Protein AF-S4PR75-F1 (afdb_monomer_lite)

Radius of gyration: 13.66 Å; chains: 1; bounding box: 26×40×30 Å

InterPro domains:
  IPR011856 tRNA endonuclease-like domain superfamily [G3DSA:3.40.1350.10] (2-72)
  IPR014883 VRR-NUC domain [PF08774] (3-65)
  IPR033315 Fanconi-associated nuclease 1-like [PTHR15749] (1-72)

pLDDT: mean 88.74, std 15.99, range [41.31, 97.94]

Sequence (78 aa):
AVLCRRLATKYHYAHSGFPDLTLWNVLTKQIVFVEVKTDSDKPSVKQKQWMHYLKDNKINVEFCYIGVHTKRTQSRNC

Foldseek 3Di:
DQLVVCCVPPVVLQVDQFAPDWDADPVVRAIEGEHEEEPPDDRDPSNVVNQVSCVVVVHHYFYHYDYPPDPDDDGDDD

Organism: NCBI:txid116150

Secondary structure (DSSP, 8-state):
-HHHHHHHHHHHHHSS---SEEEE-TTT--EEEEEEEETTPPPPHHHHHHHHHHHHTT--EEEEEE-TT--S------

Structure (mmCIF, N/CA/C/O backbone):
data_AF-S4PR75-F1
#
_entry.id   AF-S4PR75-F1
#
loop_
_atom_site.group_PDB
_atom_site.id
_atom_site.type_symbol
_atom_site.label_atom_id
_atom_site.label_alt_id
_atom_site.label_comp_id
_atom_site.label_asym_id
_atom_site.label_entity_id
_atom_site.label_seq_id
_atom_site.pdbx_PDB_ins_code
_atom_site.Cartn_x
_atom_site.Cartn_y
_atom_site.Cartn_z
_atom_site.occupancy
_atom_site.B_iso_or_equiv
_atom_site.auth_seq_id
_atom_site.auth_comp_id
_atom_site.auth_asym_id
_atom_site.auth_atom_id
_atom_site.pdbx_PDB_model_num
ATOM 1 N N . ALA A 1 1 ? -10.007 -11.027 4.478 1.00 83.94 1 ALA A N 1
ATOM 2 C CA . ALA A 1 1 ? -9.701 -12.236 3.672 1.00 83.94 1 ALA A CA 1
ATOM 3 C C . ALA A 1 1 ? -9.041 -11.948 2.310 1.00 83.94 1 ALA A C 1
ATOM 5 O O . ALA A 1 1 ? -8.324 -12.809 1.814 1.00 83.94 1 ALA A O 1
ATOM 6 N N . VAL A 1 2 ? -9.268 -10.777 1.697 1.00 94.56 2 VAL A N 1
ATOM 7 C CA . VAL A 1 2 ? -8.788 -10.407 0.346 1.00 94.56 2 VAL A CA 1
ATOM 8 C C . VAL A 1 2 ? -7.276 -10.618 0.146 1.00 94.56 2 VAL A C 1
ATOM 10 O O . VAL 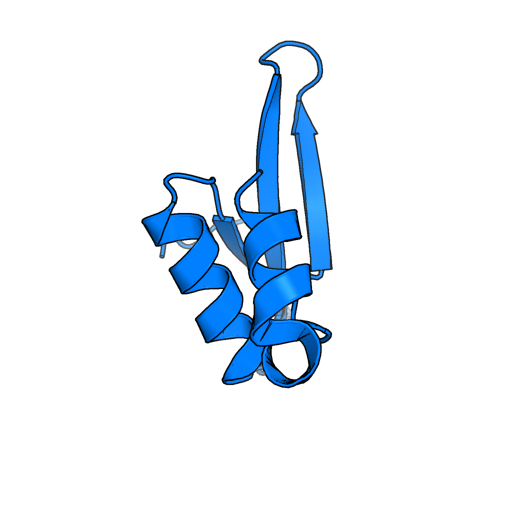A 1 2 ? -6.882 -11.347 -0.762 1.00 94.56 2 VAL A O 1
ATOM 13 N N . LEU A 1 3 ? -6.431 -10.064 1.029 1.00 94.31 3 LEU A N 1
ATOM 14 C CA . LEU A 1 3 ? -4.968 -10.188 0.926 1.00 94.31 3 LEU A CA 1
ATOM 15 C C . LEU A 1 3 ? -4.516 -11.652 0.976 1.00 94.31 3 LEU A C 1
ATOM 17 O O . LEU A 1 3 ? -3.824 -12.111 0.070 1.00 94.31 3 LEU A O 1
ATOM 21 N N . CYS A 1 4 ? -4.965 -12.397 1.991 1.00 96.06 4 CYS A N 1
ATOM 22 C CA . CYS A 1 4 ? -4.611 -13.807 2.156 1.00 96.06 4 CYS A CA 1
ATOM 23 C C . CYS A 1 4 ? -5.021 -14.634 0.934 1.00 96.06 4 CYS A C 1
ATOM 25 O O . CYS A 1 4 ? -4.246 -15.465 0.476 1.00 96.06 4 CYS A O 1
ATOM 27 N N . ARG A 1 5 ? -6.203 -14.377 0.354 1.00 96.69 5 ARG A N 1
ATOM 28 C CA . ARG A 1 5 ? -6.660 -15.067 -0.860 1.00 96.69 5 ARG A CA 1
ATOM 29 C C . ARG A 1 5 ? -5.745 -14.782 -2.052 1.00 96.69 5 ARG A C 1
ATOM 31 O O . ARG A 1 5 ? -5.380 -15.718 -2.761 1.00 96.69 5 ARG A O 1
ATOM 38 N N . ARG A 1 6 ? -5.361 -13.522 -2.284 1.00 95.94 6 ARG A N 1
ATOM 39 C CA . ARG A 1 6 ? -4.439 -13.161 -3.377 1.00 95.94 6 ARG A CA 1
ATOM 40 C C . ARG A 1 6 ? -3.067 -13.791 -3.180 1.00 95.94 6 ARG A C 1
ATOM 42 O O . ARG A 1 6 ? -2.529 -14.355 -4.125 1.00 95.94 6 ARG A O 1
ATOM 49 N N . LEU A 1 7 ? -2.532 -13.741 -1.963 1.00 96.62 7 LEU A N 1
ATOM 50 C CA . LEU A 1 7 ? -1.246 -14.355 -1.641 1.00 96.62 7 LEU A CA 1
ATOM 51 C C . LEU A 1 7 ? -1.297 -15.878 -1.800 1.00 96.62 7 LEU A C 1
ATOM 53 O O . LEU A 1 7 ? -0.414 -16.431 -2.438 1.00 96.62 7 LEU A O 1
ATOM 57 N N . ALA A 1 8 ? -2.353 -16.545 -1.332 1.00 97.25 8 ALA A N 1
ATOM 58 C CA . ALA A 1 8 ? -2.499 -17.995 -1.455 1.00 97.25 8 ALA A CA 1
ATOM 59 C C . ALA A 1 8 ? -2.675 -18.468 -2.909 1.00 97.25 8 ALA A C 1
ATOM 61 O O . ALA A 1 8 ? -2.166 -19.517 -3.284 1.00 97.25 8 ALA A O 1
ATOM 62 N N . THR A 1 9 ? -3.387 -17.705 -3.745 1.00 96.50 9 THR A N 1
ATOM 63 C CA . THR A 1 9 ? -3.727 -18.128 -5.121 1.00 96.50 9 THR A CA 1
ATOM 64 C C . THR A 1 9 ? -2.775 -17.602 -6.193 1.00 96.50 9 THR A C 1
ATOM 66 O O . THR A 1 9 ? -2.707 -18.166 -7.284 1.00 96.50 9 THR A O 1
ATOM 69 N N . LYS A 1 10 ? -2.059 -16.505 -5.924 1.00 95.00 10 LYS A N 1
ATOM 70 C CA . LYS A 1 10 ? -1.195 -15.803 -6.887 1.00 95.00 10 LYS A CA 1
ATOM 71 C C . LYS A 1 10 ? 0.164 -15.440 -6.281 1.00 95.00 10 LYS A C 1
ATOM 73 O O . LYS A 1 10 ? 0.752 -14.437 -6.678 1.00 95.00 10 LYS A O 1
ATOM 78 N N . TYR A 1 11 ? 0.680 -16.256 -5.357 1.00 94.81 11 TYR A N 1
ATOM 79 C CA . TYR A 1 11 ? 1.919 -15.988 -4.613 1.00 94.81 11 TYR A CA 1
ATOM 80 C C . TYR A 1 11 ? 3.084 -15.546 -5.508 1.00 94.81 11 TYR A C 1
ATOM 82 O O . TYR A 1 11 ? 3.677 -14.493 -5.287 1.00 94.81 11 TYR A O 1
ATOM 90 N N . HIS A 1 12 ? 3.355 -16.288 -6.586 1.00 93.62 12 HIS A N 1
ATOM 91 C CA . HIS A 1 12 ? 4.451 -15.982 -7.510 1.00 93.62 12 HIS A CA 1
ATOM 92 C C . HIS A 1 12 ? 4.390 -14.545 -8.066 1.00 93.62 12 HIS A C 1
ATOM 94 O O . HIS A 1 12 ? 5.418 -13.886 -8.201 1.00 93.62 12 HIS A O 1
ATOM 100 N N . TYR A 1 13 ? 3.186 -14.014 -8.292 1.00 90.62 13 TYR A N 1
ATOM 101 C CA . TYR A 1 13 ? 2.974 -12.659 -8.805 1.00 90.62 13 TYR A CA 1
ATOM 102 C C . TYR A 1 13 ? 2.795 -11.606 -7.703 1.00 90.62 13 TYR A C 1
ATOM 104 O O . TYR A 1 13 ? 3.066 -10.432 -7.938 1.00 90.62 13 TYR A O 1
ATOM 112 N N . ALA A 1 14 ? 2.339 -12.009 -6.514 1.00 94.75 14 ALA A N 1
ATOM 113 C CA . ALA A 1 14 ? 1.906 -11.104 -5.451 1.00 94.75 14 ALA A CA 1
ATOM 114 C C . ALA A 1 14 ? 2.873 -11.010 -4.255 1.00 94.75 14 ALA A C 1
ATOM 116 O O . ALA A 1 14 ? 2.701 -10.119 -3.432 1.00 94.75 14 ALA A O 1
ATOM 117 N N . HIS A 1 15 ? 3.890 -11.872 -4.150 1.00 95.31 15 HIS A N 1
ATOM 118 C CA . HIS A 1 15 ? 4.804 -11.907 -2.994 1.00 95.31 15 HIS A CA 1
ATOM 119 C C . HIS A 1 15 ? 5.694 -10.659 -2.832 1.00 95.31 15 HIS A C 1
ATOM 121 O O . HIS A 1 15 ? 6.363 -10.519 -1.817 1.00 95.31 15 HIS A O 1
ATOM 127 N N . SER A 1 16 ? 5.731 -9.762 -3.821 1.00 96.25 16 SER A N 1
ATOM 128 C CA . SER A 1 16 ? 6.579 -8.563 -3.821 1.00 96.25 16 SER A CA 1
ATOM 129 C C . SER A 1 16 ? 5.803 -7.330 -4.282 1.00 96.25 16 SER A C 1
ATOM 131 O O . SER A 1 16 ? 4.877 -7.459 -5.086 1.00 96.25 16 SER A O 1
ATOM 133 N N . GLY A 1 17 ? 6.248 -6.140 -3.874 1.00 95.88 17 GLY A N 1
ATOM 134 C CA . GLY A 1 17 ? 5.632 -4.867 -4.262 1.00 95.88 17 GLY A CA 1
ATOM 135 C C . GLY A 1 17 ? 4.366 -4.529 -3.475 1.00 95.88 17 GLY A C 1
ATOM 136 O O . GLY A 1 17 ? 3.546 -3.763 -3.966 1.00 95.88 17 GLY A O 1
ATOM 137 N N . PHE A 1 18 ? 4.180 -5.142 -2.303 1.00 97.25 18 PHE A N 1
ATOM 138 C CA . PHE A 1 18 ? 3.182 -4.690 -1.337 1.00 97.25 18 PHE A CA 1
ATOM 139 C C . PHE A 1 18 ? 3.582 -3.300 -0.800 1.00 97.25 18 PHE A C 1
ATOM 141 O O . PHE A 1 18 ? 4.787 -3.065 -0.709 1.00 97.25 18 PHE A O 1
ATOM 148 N N . PRO A 1 19 ? 2.627 -2.411 -0.455 1.00 97.50 19 PRO A N 1
ATOM 149 C CA . PRO A 1 19 ? 2.944 -1.054 -0.009 1.00 97.50 19 PRO A CA 1
ATOM 150 C C . PRO A 1 19 ? 3.892 -1.005 1.193 1.00 97.50 19 PRO A C 1
ATOM 152 O O . PRO A 1 19 ? 3.767 -1.818 2.112 1.00 97.50 19 PRO A O 1
ATOM 155 N N . ASP A 1 20 ? 4.794 -0.023 1.196 1.00 97.19 20 ASP A N 1
ATOM 156 C CA . ASP A 1 20 ? 5.852 0.123 2.206 1.00 97.19 20 ASP A CA 1
ATOM 157 C C . ASP A 1 20 ? 5.318 0.267 3.637 1.00 97.19 20 ASP A C 1
ATOM 159 O O . ASP A 1 20 ? 5.876 -0.296 4.581 1.00 97.19 20 ASP A O 1
ATOM 163 N N . LEU A 1 21 ? 4.243 1.041 3.813 1.00 97.88 21 LEU A N 1
ATOM 164 C CA . LEU A 1 21 ? 3.699 1.380 5.123 1.00 97.88 21 LEU A CA 1
ATOM 165 C C . LEU A 1 21 ? 2.263 0.887 5.285 1.00 97.88 21 LEU A C 1
ATOM 167 O O . LEU A 1 21 ? 1.432 0.970 4.382 1.00 97.88 21 LEU A O 1
ATOM 171 N N . THR A 1 22 ? 1.951 0.451 6.504 1.00 97.31 22 THR A N 1
ATOM 172 C CA . THR A 1 22 ? 0.583 0.209 6.972 1.00 97.31 22 THR A CA 1
ATOM 173 C C . THR A 1 22 ? 0.314 1.142 8.140 1.00 97.31 22 THR A C 1
ATOM 175 O O . THR A 1 22 ? 0.890 0.975 9.214 1.00 97.31 22 THR A O 1
ATOM 178 N N . LEU A 1 23 ? -0.543 2.138 7.936 1.00 97.19 23 LEU A N 1
ATOM 179 C CA . LEU A 1 23 ? -0.933 3.081 8.978 1.00 97.19 23 LEU A CA 1
ATOM 180 C C . LEU A 1 23 ? -2.300 2.695 9.528 1.00 97.19 23 LEU A C 1
ATOM 182 O O . LEU A 1 23 ? -3.198 2.303 8.784 1.00 97.19 23 LEU A O 1
ATOM 186 N N . TRP A 1 24 ? -2.461 2.829 10.839 1.00 96.44 24 TRP A N 1
ATOM 187 C CA . TRP A 1 24 ? -3.672 2.436 11.544 1.00 96.44 24 TRP A CA 1
ATOM 188 C C . TRP A 1 24 ? -4.033 3.489 12.586 1.00 96.44 24 TRP A C 1
ATOM 190 O O . TRP A 1 24 ? -3.198 3.913 13.384 1.00 96.44 24 TRP A O 1
ATOM 200 N N . ASN A 1 25 ? -5.299 3.899 12.586 1.00 95.88 25 ASN A N 1
ATOM 201 C CA . ASN A 1 25 ? -5.863 4.735 13.633 1.00 95.88 25 ASN A CA 1
ATOM 202 C C . ASN A 1 25 ? -6.631 3.851 14.622 1.00 95.88 25 ASN A C 1
ATOM 204 O O . ASN A 1 25 ? -7.634 3.223 14.279 1.00 95.88 25 ASN A O 1
ATOM 208 N N . VAL A 1 26 ? -6.167 3.804 15.871 1.00 96.06 26 VAL A N 1
ATOM 209 C CA . VAL A 1 26 ? -6.731 2.925 16.910 1.00 96.06 26 VAL A CA 1
ATOM 210 C C . VAL A 1 26 ? -8.141 3.318 17.324 1.00 96.06 26 VAL A C 1
ATOM 212 O O . VAL A 1 26 ? -8.921 2.441 17.702 1.00 96.06 26 VAL A O 1
ATOM 215 N N . LEU A 1 27 ? -8.453 4.611 17.250 1.00 97.31 27 LEU A N 1
ATOM 216 C CA . LEU A 1 27 ? -9.725 5.175 17.682 1.00 97.31 27 LEU A CA 1
ATOM 217 C C . LEU A 1 27 ? -10.788 4.981 16.602 1.00 97.31 27 LEU A C 1
ATOM 219 O O . LEU A 1 27 ? -11.858 4.455 16.887 1.00 97.31 27 LEU A O 1
ATOM 223 N N . THR A 1 28 ? -10.471 5.327 15.352 1.00 96.62 28 THR A N 1
ATOM 224 C CA . THR A 1 28 ? -11.414 5.190 14.227 1.00 96.62 28 THR A CA 1
ATOM 225 C C . THR A 1 28 ? -11.417 3.794 13.606 1.00 96.62 28 THR A C 1
ATOM 227 O O . THR A 1 28 ? -12.252 3.510 12.752 1.00 96.62 28 THR A O 1
ATOM 230 N N . LYS A 1 29 ? -10.482 2.920 14.010 1.00 95.38 29 LYS A N 1
ATOM 231 C CA . LYS A 1 29 ? -10.251 1.578 13.439 1.00 95.38 29 LYS A CA 1
ATOM 232 C C . LYS A 1 29 ? -9.990 1.585 11.928 1.00 95.38 29 LYS A C 1
ATOM 234 O O . LYS A 1 29 ? -10.153 0.563 11.266 1.00 95.38 29 LYS A O 1
ATOM 239 N N . GLN A 1 30 ? -9.561 2.719 11.382 1.00 95.19 30 GLN A N 1
ATOM 240 C CA . GLN A 1 30 ? -9.237 2.848 9.966 1.00 95.19 30 GLN A CA 1
ATOM 241 C C . GLN A 1 30 ? -7.793 2.434 9.700 1.00 95.19 30 GLN A C 1
ATOM 243 O O . GLN A 1 30 ? -6.901 2.682 10.513 1.00 95.19 30 GLN A O 1
ATOM 248 N N . ILE A 1 31 ? -7.580 1.821 8.539 1.00 95.81 31 ILE A N 1
ATOM 249 C CA . ILE A 1 31 ? -6.272 1.411 8.032 1.00 95.81 31 ILE A CA 1
ATOM 250 C C . ILE A 1 31 ? -6.076 2.058 6.663 1.00 95.81 31 ILE A C 1
ATOM 252 O O . ILE A 1 31 ? -7.024 2.125 5.879 1.00 95.81 31 ILE A O 1
ATOM 256 N N . VAL A 1 32 ? -4.857 2.509 6.375 1.00 97.25 32 VAL A N 1
ATOM 257 C CA . VAL A 1 32 ? -4.428 2.915 5.033 1.00 97.25 32 VAL A CA 1
ATOM 258 C C . VAL A 1 32 ? -3.071 2.289 4.722 1.00 97.25 32 VAL A C 1
ATOM 260 O O . VAL A 1 32 ? -2.174 2.281 5.568 1.00 97.25 32 VAL A O 1
ATOM 263 N N . PHE A 1 33 ? -2.925 1.744 3.516 1.00 97.94 33 PHE A N 1
ATOM 264 C CA . PHE A 1 33 ? -1.634 1.278 3.013 1.00 97.94 33 PHE A CA 1
ATOM 265 C C . PHE A 1 33 ? -0.994 2.368 2.159 1.00 97.94 33 PHE A C 1
ATOM 267 O O . PHE A 1 33 ? -1.651 2.936 1.289 1.00 97.94 33 PHE A O 1
ATOM 274 N N . VAL A 1 34 ? 0.273 2.677 2.404 1.00 97.75 34 VAL A N 1
ATOM 275 C CA . VAL A 1 34 ? 0.956 3.790 1.741 1.00 97.75 34 VAL A CA 1
ATOM 276 C C . VAL A 1 34 ? 2.207 3.281 1.049 1.00 97.75 34 VAL A C 1
ATOM 278 O O . VAL A 1 34 ? 3.056 2.658 1.678 1.00 97.75 34 VAL A O 1
ATOM 281 N N . GLU A 1 35 ? 2.309 3.565 -0.243 1.00 97.81 35 GLU A N 1
ATOM 282 C CA . GLU A 1 35 ? 3.517 3.347 -1.036 1.00 97.81 35 GLU A CA 1
ATOM 283 C C . GLU A 1 35 ? 4.290 4.667 -1.104 1.00 97.81 35 GLU A C 1
ATOM 285 O O . GLU A 1 35 ? 3.752 5.688 -1.546 1.00 97.81 35 GLU A O 1
ATOM 290 N N . VAL A 1 36 ? 5.537 4.670 -0.640 1.00 95.62 36 VAL A N 1
ATOM 291 C CA . VAL A 1 36 ? 6.353 5.879 -0.531 1.00 95.62 36 VAL A CA 1
ATOM 292 C C . VAL A 1 36 ? 7.304 5.957 -1.716 1.00 95.62 36 VAL A C 1
ATOM 294 O O . VAL A 1 36 ? 7.979 4.997 -2.077 1.00 95.62 36 VAL A O 1
ATOM 297 N N . LYS A 1 37 ? 7.374 7.131 -2.338 1.00 92.94 37 LYS A N 1
ATOM 298 C CA . LYS A 1 37 ? 8.234 7.392 -3.488 1.00 92.94 37 LYS A CA 1
ATOM 299 C C . LYS A 1 37 ? 8.955 8.709 -3.333 1.00 92.94 37 LYS A C 1
ATOM 301 O O . LYS A 1 37 ? 8.440 9.640 -2.727 1.00 92.94 37 LYS A O 1
ATOM 306 N N . THR A 1 38 ? 10.149 8.805 -3.893 1.00 89.94 38 THR A N 1
ATOM 307 C CA . THR A 1 38 ? 10.750 10.115 -4.140 1.00 89.94 38 THR A CA 1
ATOM 308 C C . THR A 1 38 ? 10.170 10.706 -5.423 1.00 89.94 38 THR A C 1
ATOM 310 O O . THR A 1 38 ? 9.607 9.981 -6.242 1.00 89.94 38 THR A O 1
ATOM 313 N N . ASP A 1 39 ? 10.325 12.012 -5.640 1.00 83.69 39 ASP A N 1
ATOM 314 C CA . ASP A 1 39 ? 9.850 12.665 -6.876 1.00 83.69 39 ASP A CA 1
ATOM 315 C C . ASP A 1 39 ? 10.444 12.058 -8.162 1.00 83.69 39 ASP A C 1
ATOM 317 O O . ASP A 1 39 ? 9.836 12.127 -9.232 1.00 83.69 39 ASP A O 1
ATOM 321 N N . SER A 1 40 ? 11.633 11.457 -8.069 1.00 85.25 40 SER A N 1
ATOM 322 C CA . SER A 1 40 ? 12.302 10.774 -9.178 1.00 85.25 40 SER A CA 1
ATOM 323 C C . SER A 1 40 ? 12.002 9.274 -9.258 1.00 85.25 40 SER A C 1
ATOM 325 O O . SER A 1 40 ? 12.259 8.676 -10.306 1.00 85.25 40 SER A O 1
ATOM 327 N N . ASP A 1 41 ? 11.453 8.659 -8.203 1.00 89.62 41 ASP A N 1
ATOM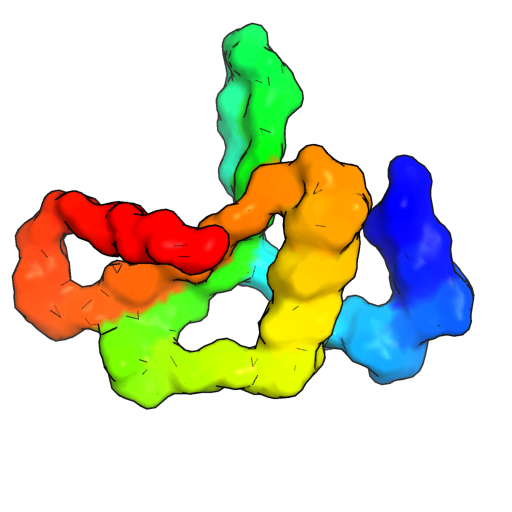 328 C CA . ASP A 1 41 ? 11.167 7.225 -8.174 1.00 89.62 41 ASP A CA 1
ATOM 329 C C . ASP A 1 41 ? 9.775 6.915 -8.739 1.00 89.62 41 ASP A C 1
ATOM 331 O O . ASP A 1 41 ? 8.746 7.452 -8.317 1.00 89.62 41 ASP A O 1
ATOM 335 N N . LYS A 1 42 ? 9.732 6.002 -9.711 1.00 91.81 42 LYS A N 1
ATOM 336 C CA . LYS A 1 42 ? 8.491 5.578 -10.362 1.00 91.81 42 LYS A CA 1
ATOM 337 C C . LYS A 1 42 ? 8.049 4.236 -9.786 1.00 91.81 42 LYS A C 1
ATOM 339 O O . LYS A 1 42 ? 8.838 3.295 -9.766 1.00 91.81 42 LYS A O 1
ATOM 344 N N . PRO A 1 43 ? 6.766 4.077 -9.418 1.00 94.62 43 PRO A N 1
ATOM 345 C CA . PRO A 1 43 ? 6.285 2.802 -8.916 1.00 94.62 43 PRO A CA 1
ATOM 346 C C . PRO A 1 43 ? 6.380 1.706 -9.975 1.00 94.62 43 PRO A C 1
ATOM 348 O O . PRO A 1 43 ? 5.967 1.880 -11.129 1.00 94.62 43 PRO A O 1
ATOM 351 N N . SER A 1 44 ? 6.903 0.558 -9.550 1.00 96.19 44 SER A N 1
ATOM 352 C CA . SER A 1 44 ? 7.003 -0.647 -10.365 1.00 96.19 44 SER A CA 1
ATOM 353 C C . SER A 1 44 ? 5.617 -1.177 -10.748 1.00 96.19 44 SER A C 1
ATOM 355 O O . SER A 1 44 ? 4.599 -0.865 -10.124 1.00 96.19 44 SER A O 1
ATOM 357 N N . VAL A 1 45 ? 5.562 -2.041 -11.765 1.00 96.19 45 VAL A N 1
ATOM 358 C CA . VAL A 1 45 ? 4.303 -2.667 -12.2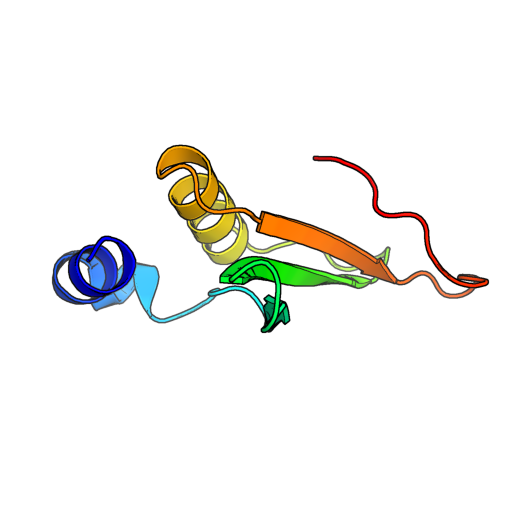07 1.00 96.19 45 VAL A CA 1
ATOM 359 C C . VAL A 1 45 ? 3.636 -3.443 -11.068 1.00 96.19 45 VAL A C 1
ATOM 361 O O . VAL A 1 45 ? 2.424 -3.344 -10.891 1.00 96.19 45 VAL A O 1
ATOM 364 N N . LYS A 1 46 ? 4.416 -4.170 -10.259 1.00 96.06 46 LYS A N 1
ATOM 365 C CA . LYS A 1 46 ? 3.888 -4.953 -9.133 1.00 96.06 46 LYS A CA 1
ATOM 366 C C . LYS A 1 46 ? 3.289 -4.063 -8.039 1.00 96.06 46 LYS A C 1
ATOM 368 O O . LYS A 1 46 ? 2.217 -4.382 -7.535 1.00 96.06 46 LYS A O 1
ATOM 373 N N . GLN A 1 47 ? 3.927 -2.930 -7.740 1.00 97.50 47 GLN A N 1
ATOM 374 C CA . GLN A 1 47 ? 3.399 -1.940 -6.792 1.00 97.50 47 GLN A CA 1
ATOM 375 C C . GLN A 1 47 ? 2.079 -1.355 -7.287 1.00 97.50 47 GLN A C 1
ATOM 377 O O . GLN A 1 47 ? 1.077 -1.408 -6.580 1.00 97.50 47 GLN A O 1
ATOM 382 N N . LYS A 1 48 ? 2.020 -0.912 -8.549 1.00 96.94 48 LYS A N 1
ATOM 383 C CA . LYS A 1 48 ? 0.762 -0.442 -9.152 1.00 96.94 48 LYS A CA 1
ATOM 384 C C . LYS A 1 48 ? -0.333 -1.509 -9.093 1.00 96.94 48 LYS A C 1
ATOM 386 O O . LYS A 1 48 ? -1.462 -1.199 -8.730 1.00 96.94 48 LYS A O 1
ATOM 391 N N . GLN A 1 49 ? -0.014 -2.769 -9.396 1.00 96.94 49 GLN A N 1
ATOM 392 C CA . GLN A 1 49 ? -0.976 -3.873 -9.311 1.00 96.94 49 G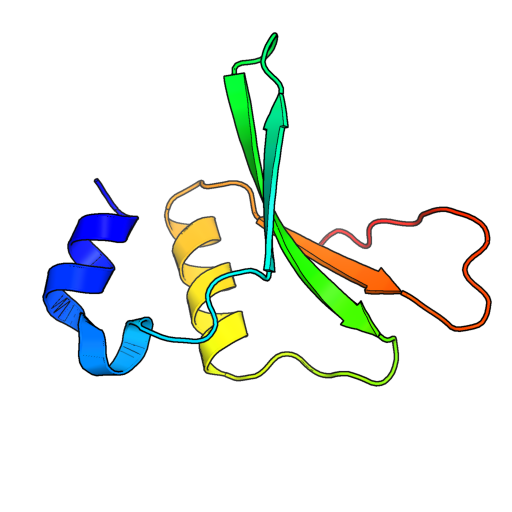LN A CA 1
ATOM 393 C C . GLN A 1 49 ? -1.508 -4.098 -7.891 1.00 96.94 49 GLN A C 1
ATOM 395 O O . GLN A 1 49 ? -2.685 -4.426 -7.739 1.00 96.94 49 GLN A O 1
ATOM 400 N N . TRP A 1 50 ? -0.673 -3.941 -6.862 1.00 97.25 50 TRP A N 1
ATOM 401 C CA . TRP A 1 50 ? -1.113 -3.999 -5.469 1.00 97.25 50 TRP A CA 1
ATOM 402 C C . TRP A 1 50 ? -2.012 -2.820 -5.105 1.00 97.25 50 TRP A C 1
ATOM 404 O O . TRP A 1 50 ? -3.097 -3.045 -4.571 1.00 97.25 50 TRP A O 1
ATOM 414 N N . MET A 1 51 ? -1.617 -1.598 -5.465 1.00 97.50 51 MET A N 1
ATOM 415 C CA . MET A 1 51 ? -2.404 -0.387 -5.216 1.00 97.50 51 MET A CA 1
ATOM 4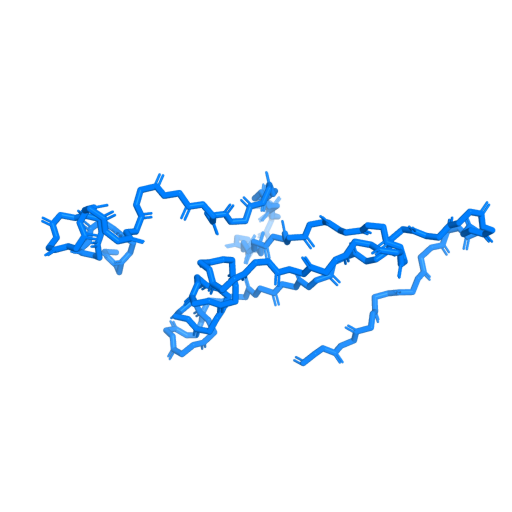16 C C . MET A 1 51 ? -3.785 -0.467 -5.877 1.00 97.50 51 MET A C 1
ATOM 418 O O . MET A 1 51 ? -4.799 -0.255 -5.215 1.00 97.50 51 MET A O 1
ATOM 422 N N . HIS A 1 52 ? -3.846 -0.873 -7.150 1.00 97.06 52 HIS A N 1
ATOM 423 C CA . HIS A 1 52 ? -5.113 -1.099 -7.849 1.00 97.06 52 HIS A CA 1
ATOM 424 C C . HIS A 1 52 ? -5.952 -2.186 -7.176 1.00 97.06 52 HIS A C 1
ATOM 426 O O . HIS A 1 52 ? -7.120 -1.959 -6.887 1.00 97.06 52 HIS A O 1
ATOM 432 N N . TYR A 1 53 ? -5.360 -3.337 -6.848 1.00 97.12 53 TYR A N 1
ATOM 433 C CA . TYR A 1 53 ? -6.106 -4.427 -6.219 1.00 97.12 53 TYR A CA 1
ATOM 434 C C . TYR A 1 53 ? -6.710 -4.041 -4.867 1.00 97.12 53 TYR A C 1
ATOM 436 O O . TYR A 1 53 ? -7.848 -4.404 -4.575 1.00 97.12 53 TYR A O 1
ATOM 444 N N . LEU A 1 54 ? -5.961 -3.319 -4.035 1.00 96.81 54 LEU A N 1
ATOM 445 C CA . LEU A 1 54 ? -6.450 -2.840 -2.746 1.00 96.81 54 LEU A CA 1
ATOM 446 C C . LEU A 1 54 ? -7.578 -1.810 -2.941 1.00 96.81 54 LEU A C 1
ATOM 448 O O . LEU A 1 54 ? -8.639 -1.968 -2.333 1.00 96.81 54 LEU A O 1
ATOM 452 N N . LYS A 1 55 ? -7.407 -0.844 -3.858 1.00 96.75 55 LYS A N 1
ATOM 453 C CA . LYS A 1 55 ? -8.429 0.163 -4.206 1.00 96.75 55 LYS A CA 1
ATOM 454 C C . LYS A 1 55 ? -9.718 -0.482 -4.740 1.00 96.75 55 LYS A C 1
ATOM 456 O O . LYS A 1 55 ? -10.810 -0.134 -4.289 1.00 96.75 55 LYS A O 1
ATOM 461 N N . ASP A 1 56 ? -9.608 -1.482 -5.615 1.00 97.31 56 ASP A N 1
ATOM 462 C CA . ASP A 1 56 ? -10.750 -2.229 -6.169 1.00 97.31 56 ASP A CA 1
ATOM 463 C C . ASP A 1 56 ? -11.534 -2.979 -5.083 1.00 97.31 56 ASP A C 1
ATOM 465 O O . ASP A 1 56 ? -12.761 -3.068 -5.137 1.00 97.31 56 ASP A O 1
ATOM 469 N N . ASN A 1 57 ? -10.839 -3.454 -4.046 1.00 96.75 57 ASN A N 1
ATOM 470 C CA . ASN A 1 57 ? -11.439 -4.105 -2.880 1.00 96.75 57 ASN A CA 1
ATOM 471 C C . ASN A 1 57 ? -11.863 -3.115 -1.779 1.00 96.75 57 ASN A C 1
ATOM 473 O O . ASN A 1 57 ? -12.116 -3.538 -0.651 1.00 96.75 57 ASN A O 1
ATOM 477 N N . LYS A 1 58 ? -11.961 -1.815 -2.095 1.00 96.19 58 LYS A N 1
ATOM 478 C CA . LYS A 1 58 ? -12.398 -0.746 -1.177 1.00 96.19 58 LYS A CA 1
ATOM 479 C C . LYS A 1 58 ? -11.518 -0.609 0.072 1.00 96.19 58 LYS A C 1
ATOM 481 O O . LYS A 1 58 ? -11.994 -0.220 1.133 1.00 96.19 58 LYS A O 1
ATOM 486 N N . ILE A 1 59 ? -10.234 -0.936 -0.056 1.00 95.81 59 ILE A N 1
ATOM 487 C CA . ILE A 1 59 ? -9.223 -0.719 0.979 1.00 95.81 59 ILE A CA 1
ATOM 488 C C . ILE A 1 59 ? -8.511 0.599 0.670 1.00 95.81 59 ILE A C 1
ATOM 490 O O . ILE A 1 59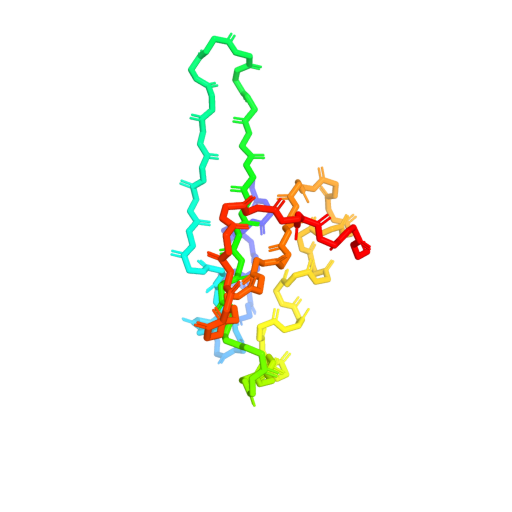 ? -8.101 0.828 -0.469 1.00 95.81 59 ILE A O 1
ATOM 494 N N . ASN A 1 60 ? -8.353 1.453 1.681 1.00 96.81 60 ASN A N 1
ATOM 495 C CA . ASN A 1 60 ? -7.703 2.750 1.516 1.00 96.81 60 ASN A CA 1
ATOM 496 C C . ASN A 1 60 ? -6.221 2.569 1.185 1.00 96.81 60 ASN A C 1
ATOM 498 O O . ASN A 1 60 ? -5.496 1.869 1.903 1.00 96.81 60 ASN A O 1
ATOM 502 N N . VAL A 1 61 ? -5.779 3.239 0.122 1.00 97.69 61 VAL A N 1
ATOM 503 C CA . VAL A 1 61 ? -4.387 3.245 -0.320 1.00 97.69 61 VAL A CA 1
ATOM 504 C C . VAL A 1 61 ? -3.972 4.620 -0.808 1.00 97.69 61 VAL A C 1
ATOM 506 O O . VAL A 1 61 ? -4.781 5.308 -1.420 1.00 97.69 61 VAL A O 1
ATOM 509 N N . GLU A 1 62 ? -2.715 4.991 -0.583 1.00 96.56 62 GLU A N 1
ATOM 510 C CA . GLU A 1 62 ? -2.173 6.286 -1.004 1.00 96.56 62 GLU A CA 1
ATOM 511 C C . GLU A 1 62 ? -0.739 6.169 -1.529 1.00 96.56 62 GLU A C 1
ATOM 513 O O . GLU A 1 62 ? 0.046 5.341 -1.062 1.00 96.56 62 GLU A O 1
ATOM 518 N N . PHE A 1 63 ? -0.381 7.038 -2.477 1.00 95.12 63 PHE A N 1
ATOM 519 C CA . PHE A 1 63 ? 1.018 7.282 -2.826 1.00 95.12 63 PHE A CA 1
ATOM 520 C C . PHE A 1 63 ? 1.530 8.506 -2.066 1.00 95.12 63 PHE A C 1
ATOM 522 O O . PHE A 1 63 ? 0.949 9.589 -2.143 1.00 95.12 63 PHE A O 1
ATOM 529 N N . CYS A 1 64 ? 2.647 8.354 -1.359 1.00 94.62 64 CYS A N 1
ATOM 530 C CA . CYS A 1 64 ? 3.309 9.453 -0.664 1.00 94.62 64 CYS A CA 1
ATOM 531 C C . CYS A 1 64 ? 4.595 9.832 -1.400 1.00 94.62 64 CYS A C 1
ATOM 533 O O . CYS A 1 64 ? 5.558 9.070 -1.383 1.00 94.62 64 CYS A O 1
ATOM 535 N N . TYR A 1 65 ? 4.611 11.008 -2.033 1.00 91.00 65 TYR A N 1
ATOM 536 C CA . TYR A 1 65 ? 5.782 11.517 -2.747 1.00 91.00 65 TYR A CA 1
ATOM 537 C C . TYR A 1 65 ? 6.606 12.464 -1.867 1.00 91.00 65 TYR A C 1
ATOM 539 O O . TYR A 1 65 ? 6.082 13.446 -1.335 1.00 91.00 65 TYR A O 1
ATOM 547 N N . ILE A 1 66 ? 7.897 12.166 -1.721 1.00 87.94 66 ILE A N 1
ATOM 548 C CA . ILE A 1 66 ? 8.873 12.942 -0.956 1.00 87.94 66 ILE A CA 1
ATOM 549 C C . ILE A 1 66 ? 9.841 13.625 -1.932 1.00 87.94 66 ILE A C 1
ATOM 551 O O . ILE A 1 66 ? 10.636 12.978 -2.616 1.00 87.94 66 ILE A O 1
ATOM 555 N N . GLY A 1 67 ? 9.789 14.951 -1.973 1.00 82.50 67 GLY A N 1
ATOM 556 C CA . GLY A 1 67 ? 10.675 15.800 -2.767 1.00 82.50 67 GLY A CA 1
ATOM 557 C C . GLY A 1 67 ? 11.820 16.411 -1.962 1.00 82.50 67 GLY A C 1
ATOM 558 O O . GLY A 1 67 ? 11.725 16.607 -0.753 1.00 82.50 67 GLY A O 1
ATOM 559 N N . VAL A 1 68 ? 12.900 16.798 -2.646 1.00 64.56 68 VAL A N 1
ATOM 560 C CA . VAL A 1 68 ? 14.116 17.389 -2.036 1.00 64.56 68 VAL A CA 1
ATOM 561 C C . VAL A 1 68 ? 13.831 18.731 -1.330 1.00 64.56 68 VAL A C 1
ATOM 563 O O . VAL A 1 68 ? 14.550 19.128 -0.418 1.00 64.56 68 VAL A O 1
ATOM 566 N N . HIS A 1 69 ? 12.733 19.406 -1.691 1.00 54.94 69 HIS A N 1
ATOM 567 C CA . HIS A 1 69 ? 12.266 20.650 -1.069 1.00 54.94 69 HIS A CA 1
ATOM 568 C C . HIS A 1 69 ? 10.949 20.500 -0.293 1.00 54.94 69 HIS A C 1
ATOM 570 O O . HIS A 1 69 ? 10.252 21.497 -0.085 1.00 54.94 69 HIS A O 1
ATOM 576 N N . THR A 1 70 ? 10.563 19.294 0.146 1.00 53.47 70 THR A N 1
ATOM 577 C CA . THR A 1 70 ? 9.318 19.135 0.912 1.00 53.47 70 THR A CA 1
ATOM 578 C C . THR A 1 70 ? 9.426 19.787 2.285 1.00 53.47 70 THR A C 1
ATOM 580 O O . THR A 1 70 ? 9.793 19.159 3.277 1.00 53.47 70 THR A O 1
ATOM 583 N N . LYS A 1 71 ? 9.013 21.054 2.376 1.00 47.78 71 LYS A N 1
ATOM 584 C CA . LYS A 1 71 ? 8.388 21.559 3.596 1.00 47.78 71 LYS A CA 1
ATOM 585 C C . LYS A 1 71 ? 7.089 20.767 3.756 1.00 47.78 71 LYS A C 1
ATOM 587 O O . LYS A 1 71 ? 6.208 20.901 2.921 1.00 47.78 71 LYS A O 1
ATOM 592 N N . ARG A 1 72 ? 7.047 19.883 4.759 1.00 51.50 72 ARG A N 1
ATOM 593 C CA . ARG A 1 72 ? 5.872 19.165 5.297 1.00 51.50 72 ARG A CA 1
ATOM 594 C C . ARG A 1 72 ? 4.605 19.188 4.407 1.00 51.50 72 ARG A C 1
ATOM 596 O O . ARG A 1 72 ? 3.833 20.137 4.439 1.00 51.50 72 ARG A O 1
ATOM 603 N N . THR A 1 73 ? 4.388 18.058 3.730 1.00 49.19 73 THR A N 1
ATOM 604 C CA . THR A 1 73 ? 3.085 17.480 3.345 1.00 49.19 73 THR A CA 1
ATOM 605 C C . THR A 1 73 ? 2.254 18.194 2.269 1.00 49.19 73 THR A C 1
ATOM 607 O O . THR A 1 73 ? 1.551 19.160 2.539 1.00 49.19 73 THR A O 1
ATOM 610 N N . GLN A 1 74 ? 2.170 17.573 1.088 1.00 45.78 74 GLN A N 1
ATOM 611 C CA . GLN A 1 74 ? 0.930 17.536 0.304 1.00 45.78 74 GLN A CA 1
ATOM 612 C C . GLN A 1 74 ? 0.706 16.102 -0.187 1.00 45.78 74 GLN A C 1
ATOM 614 O O . GLN A 1 74 ? 1.435 15.614 -1.048 1.00 45.78 74 GLN A O 1
ATOM 619 N N . SER A 1 75 ? -0.293 15.417 0.374 1.00 49.72 75 SER A N 1
ATOM 620 C CA . SER A 1 75 ? -0.823 14.186 -0.213 1.00 49.72 75 SER A CA 1
ATOM 621 C C . SER A 1 75 ? -1.485 14.549 -1.542 1.00 49.72 75 SER A C 1
ATOM 623 O O . SER A 1 75 ? -2.463 15.299 -1.572 1.00 49.72 75 SER A O 1
ATOM 625 N N . ARG A 1 76 ? -0.933 14.065 -2.656 1.00 53.47 76 ARG A N 1
ATOM 626 C CA . ARG A 1 76 ? -1.581 14.179 -3.963 1.00 53.47 76 ARG A CA 1
ATOM 627 C C . ARG A 1 76 ? -2.571 13.025 -4.087 1.00 53.47 76 ARG A C 1
ATOM 629 O O . ARG A 1 76 ? -2.152 11.889 -4.277 1.00 53.47 76 ARG A O 1
ATOM 636 N N . ASN A 1 77 ? -3.859 13.334 -3.962 1.00 43.78 77 ASN A N 1
ATOM 637 C CA . ASN A 1 77 ? -4.937 12.363 -4.151 1.00 43.78 77 ASN A CA 1
ATOM 638 C C . ASN A 1 77 ? -4.817 11.727 -5.548 1.00 43.78 77 ASN A C 1
ATOM 640 O O . ASN A 1 77 ? -4.828 12.448 -6.550 1.00 43.78 77 ASN A O 1
ATOM 644 N N . CYS A 1 78 ? -4.682 10.399 -5.590 1.00 41.31 78 CYS A N 1
ATOM 645 C CA . CYS A 1 78 ? -4.607 9.582 -6.806 1.00 41.31 78 CYS A CA 1
ATOM 646 C C . CYS A 1 78 ? -5.946 8.902 -7.137 1.00 41.31 78 CYS A C 1
ATOM 648 O O . CYS A 1 78 ? -6.545 8.235 -6.258 1.00 41.31 78 CYS A O 1
#